Protein AF-A0A017TFI5-F1 (afdb_monomer)

Foldseek 3Di:
DDDPPPPPPPPLPDFQKWKQWDVRDIWGANDKPCVVVLLVCQVDVVRDHDQKIWTHSTDPVRLVVVVVQVPPPPPQWIWMWMAGNVPRWIKIFTWGFDDDDPPDTGMIGTDAIHTDDPPVQDRPPPPPDHDVVVVVVVVVVVVVPDPPDPDPPPDDD

Structure (mmCIF, N/CA/C/O backbone):
data_AF-A0A017TFI5-F1
#
_entry.id   AF-A0A017TFI5-F1
#
loop_
_atom_site.group_PDB
_atom_site.id
_atom_site.type_symbol
_atom_site.label_atom_id
_atom_site.label_alt_id
_atom_site.label_comp_id
_atom_site.label_asym_id
_atom_site.label_entity_id
_atom_site.label_seq_id
_atom_site.pdbx_PDB_ins_code
_atom_site.Cartn_x
_atom_site.Cartn_y
_atom_site.Cartn_z
_atom_site.occupancy
_atom_site.B_iso_or_equiv
_atom_site.auth_seq_id
_atom_site.auth_comp_id
_atom_site.auth_asym_id
_atom_site.auth_atom_id
_atom_site.pdbx_PDB_model_num
ATOM 1 N N . MET A 1 1 ? -10.741 16.839 -46.505 1.00 48.44 1 MET A N 1
ATOM 2 C CA . MET A 1 1 ? -9.883 16.992 -45.315 1.00 48.44 1 MET A CA 1
ATOM 3 C C . MET A 1 1 ? -10.804 17.384 -44.190 1.00 48.44 1 MET A C 1
ATOM 5 O O . MET A 1 1 ? -11.291 18.494 -44.247 1.00 48.44 1 MET A O 1
ATOM 9 N N . GLU A 1 2 ? -11.098 16.458 -43.283 1.00 45.41 2 GLU A N 1
ATOM 10 C CA . GLU A 1 2 ? -11.656 16.692 -41.943 1.00 45.41 2 GLU A CA 1
ATOM 11 C C . GLU A 1 2 ? -11.769 15.303 -41.306 1.00 45.41 2 GLU A C 1
ATOM 13 O O . GLU A 1 2 ? -12.734 14.579 -41.533 1.00 45.41 2 GLU A O 1
ATOM 18 N N . ASP A 1 3 ? -10.711 14.882 -40.611 1.00 48.88 3 ASP A N 1
ATOM 19 C CA . ASP A 1 3 ? -10.762 13.707 -39.744 1.00 48.88 3 ASP A CA 1
ATOM 20 C C . ASP A 1 3 ? -10.990 14.203 -38.317 1.00 48.88 3 ASP A C 1
ATOM 22 O O . ASP A 1 3 ? -10.101 14.756 -37.662 1.00 48.88 3 ASP A O 1
ATOM 26 N N . GLY A 1 4 ? -12.244 14.095 -37.885 1.00 50.19 4 GLY A N 1
ATOM 27 C CA . GLY A 1 4 ? -12.683 14.408 -36.539 1.00 50.19 4 GLY A CA 1
ATOM 28 C C . GLY A 1 4 ? -12.155 13.365 -35.566 1.00 50.19 4 GLY A C 1
ATOM 29 O O . GLY A 1 4 ? -12.861 12.420 -35.218 1.00 50.19 4 GLY A O 1
ATOM 30 N N . SER A 1 5 ? -10.934 13.580 -35.077 1.00 51.25 5 SER A N 1
ATOM 31 C CA . SER A 1 5 ? -10.405 12.911 -33.888 1.00 51.25 5 SER A CA 1
ATOM 32 C C . SER A 1 5 ? -11.237 13.318 -32.674 1.00 51.25 5 SER A C 1
ATOM 34 O O . SER A 1 5 ? -10.939 14.269 -31.953 1.00 51.25 5 SER A O 1
ATOM 36 N N . ARG A 1 6 ? -12.340 12.599 -32.462 1.00 46.59 6 ARG A N 1
ATOM 37 C CA . ARG A 1 6 ? -13.123 12.648 -31.234 1.00 46.59 6 ARG A CA 1
ATOM 38 C C . ARG A 1 6 ? -12.303 11.930 -30.164 1.00 46.59 6 ARG A C 1
ATOM 40 O O . ARG A 1 6 ? -12.485 10.739 -29.935 1.00 46.59 6 ARG A O 1
ATOM 47 N N . SER A 1 7 ? -11.388 12.663 -29.531 1.00 48.12 7 SER A N 1
ATOM 48 C CA . SER A 1 7 ? -10.748 12.251 -28.284 1.00 48.12 7 SER A CA 1
ATOM 49 C C . SER A 1 7 ? -11.847 12.036 -27.253 1.00 48.12 7 SER A C 1
ATOM 51 O O . SER A 1 7 ? -12.340 12.976 -26.630 1.00 48.12 7 SER A O 1
ATOM 53 N N . THR A 1 8 ? -12.298 10.794 -27.111 1.00 46.84 8 THR A N 1
ATOM 54 C CA . THR A 1 8 ? -13.100 10.386 -25.969 1.00 46.84 8 THR A CA 1
ATOM 55 C C . THR A 1 8 ? -12.191 10.522 -24.763 1.00 46.84 8 THR A C 1
ATOM 57 O O . THR A 1 8 ? -11.347 9.661 -24.525 1.00 46.84 8 THR A O 1
ATOM 60 N N . SER A 1 9 ? -12.324 11.642 -24.051 1.00 48.56 9 SER A N 1
ATOM 61 C CA . SER A 1 9 ? -11.883 11.769 -22.668 1.00 48.56 9 SER A CA 1
ATOM 62 C C . SER A 1 9 ? -12.450 10.558 -21.937 1.00 48.56 9 SER A C 1
ATOM 64 O O . SER A 1 9 ? -13.658 10.477 -21.702 1.00 48.56 9 SER A O 1
ATOM 66 N N . ALA A 1 10 ? -11.613 9.539 -21.737 1.00 55.09 10 ALA A N 1
ATOM 67 C CA . ALA A 1 10 ? -11.988 8.370 -20.973 1.00 55.09 10 ALA A CA 1
ATOM 68 C C . ALA A 1 10 ? -12.347 8.905 -19.592 1.00 55.09 10 ALA A C 1
ATOM 70 O O . ALA A 1 10 ? -11.487 9.465 -18.913 1.00 55.09 10 ALA A O 1
ATOM 71 N N . ALA A 1 11 ? -13.628 8.830 -19.230 1.00 58.00 11 ALA A N 1
ATOM 72 C CA . ALA A 1 11 ? -14.079 9.267 -17.922 1.00 58.00 11 ALA A CA 1
ATOM 73 C C . ALA A 1 11 ? -13.198 8.569 -16.883 1.00 58.00 11 ALA A C 1
ATOM 75 O O . ALA A 1 11 ? -13.155 7.337 -16.834 1.00 58.00 11 ALA A O 1
ATOM 76 N N . VAL A 1 12 ? -12.436 9.357 -16.123 1.00 67.19 12 VAL A N 1
ATOM 77 C CA . VAL A 1 12 ? -11.579 8.836 -15.062 1.00 67.19 12 VAL A CA 1
ATOM 78 C C . VAL A 1 12 ? -12.516 8.205 -14.043 1.00 67.19 12 VAL A C 1
ATOM 80 O O . VAL A 1 12 ? -13.254 8.899 -13.346 1.00 67.19 12 VAL A O 1
ATOM 83 N N . GLU A 1 13 ? -12.565 6.875 -14.025 1.00 75.75 13 GLU A N 1
ATOM 84 C CA . GLU A 1 13 ? -13.356 6.159 -13.035 1.00 75.75 13 GLU A CA 1
ATOM 85 C C . GLU A 1 13 ? -12.836 6.496 -11.632 1.00 75.75 13 GLU A C 1
ATOM 87 O O . GLU A 1 13 ? -11.618 6.526 -11.426 1.00 75.75 13 GLU A O 1
ATOM 92 N N . PRO A 1 14 ? -13.728 6.723 -10.654 1.00 86.88 14 PRO A N 1
ATOM 93 C CA . PRO A 1 14 ? -13.317 7.142 -9.324 1.00 86.88 14 PRO A CA 1
ATOM 94 C C . PRO A 1 14 ? -12.504 6.053 -8.616 1.00 86.88 14 PRO A C 1
ATOM 96 O O . PRO A 1 14 ? -12.791 4.855 -8.732 1.00 86.88 14 PRO A O 1
ATOM 99 N N . SER A 1 15 ? -11.519 6.484 -7.826 1.00 92.44 15 SER A N 1
ATOM 100 C CA . SER A 1 15 ? -10.781 5.620 -6.904 1.00 92.44 15 SER A CA 1
ATOM 101 C C . SER A 1 15 ? -11.741 4.932 -5.932 1.00 92.44 15 SER A C 1
ATOM 103 O O . SER A 1 15 ? -12.694 5.538 -5.442 1.00 92.44 15 SER A O 1
ATOM 105 N N . ARG A 1 16 ? -11.490 3.653 -5.640 1.00 96.31 16 ARG A N 1
ATOM 106 C CA . ARG A 1 16 ? -12.272 2.858 -4.668 1.00 96.31 16 ARG A CA 1
ATOM 107 C C . ARG A 1 16 ? -11.465 2.510 -3.424 1.00 96.31 16 ARG A C 1
ATOM 109 O O . ARG A 1 16 ? -12.020 2.001 -2.452 1.00 96.31 16 ARG A O 1
ATOM 116 N N . PHE A 1 17 ? -10.168 2.780 -3.465 1.00 96.69 17 PHE A N 1
ATOM 117 C CA . PHE A 1 17 ? -9.231 2.604 -2.375 1.00 96.69 17 PHE A CA 1
ATOM 118 C C . PHE A 1 17 ? -8.404 3.876 -2.211 1.00 96.69 17 PHE A C 1
ATOM 120 O O . PHE A 1 17 ? -8.058 4.532 -3.195 1.00 96.69 17 PHE A O 1
ATOM 127 N N . SER A 1 18 ? -8.076 4.190 -0.963 1.00 95.31 18 SER A N 1
ATOM 128 C CA . SER A 1 18 ? -7.090 5.204 -0.599 1.00 95.31 18 SER A CA 1
ATOM 129 C C . SER A 1 18 ? -5.938 4.531 0.128 1.00 95.31 18 SER A C 1
ATOM 131 O O . SER A 1 18 ? -6.180 3.746 1.049 1.00 95.31 18 SER A O 1
ATOM 133 N N . LEU A 1 19 ? -4.710 4.848 -0.262 1.00 93.69 19 LEU A N 1
ATOM 134 C CA . LEU A 1 19 ? -3.506 4.390 0.408 1.00 93.69 19 LEU A CA 1
ATOM 135 C C . LEU A 1 19 ? -2.862 5.579 1.116 1.00 93.69 19 LEU A C 1
ATOM 137 O O . LEU A 1 19 ? -2.642 6.605 0.479 1.00 93.69 19 LEU A O 1
ATOM 141 N N . SER A 1 20 ? -2.561 5.446 2.406 1.00 91.62 20 SER A N 1
ATOM 142 C CA . SER A 1 20 ? -1.722 6.399 3.134 1.00 91.62 20 SER A CA 1
ATOM 143 C C . SER A 1 20 ? -0.334 5.807 3.319 1.00 91.62 20 SER A C 1
ATOM 145 O O . SER A 1 20 ? -0.195 4.646 3.707 1.00 91.62 20 SER A O 1
ATOM 147 N N . VAL A 1 21 ? 0.689 6.590 2.996 1.00 84.44 21 VAL A N 1
ATOM 148 C CA . VAL A 1 21 ? 2.085 6.143 2.959 1.00 84.44 21 VAL A CA 1
ATOM 149 C C . VAL A 1 21 ? 2.916 7.036 3.864 1.00 84.44 21 VAL A C 1
ATOM 151 O O . VAL A 1 21 ? 2.756 8.250 3.801 1.00 84.44 21 VAL A O 1
ATOM 154 N N . ASP A 1 22 ? 3.779 6.435 4.690 1.00 70.50 22 ASP A N 1
ATOM 155 C CA . ASP A 1 22 ? 4.802 7.044 5.563 1.00 70.50 22 ASP A CA 1
ATOM 156 C C . ASP A 1 22 ? 4.548 8.482 6.081 1.00 70.50 22 ASP A C 1
ATOM 158 O O . ASP A 1 22 ? 4.327 8.690 7.270 1.00 70.50 22 ASP A O 1
ATOM 162 N N . THR A 1 23 ? 4.663 9.475 5.192 1.00 63.94 23 THR A N 1
ATOM 163 C CA . THR A 1 23 ? 4.565 10.929 5.400 1.00 63.94 23 THR A CA 1
ATOM 164 C C . THR A 1 23 ? 3.130 11.468 5.425 1.00 63.94 23 THR A C 1
ATOM 166 O O . THR A 1 23 ? 2.932 12.681 5.467 1.00 63.94 23 THR A O 1
ATOM 169 N N . GLY A 1 24 ? 2.124 10.593 5.375 1.00 71.31 24 GLY A N 1
ATOM 170 C CA . GLY A 1 24 ? 0.711 10.971 5.338 1.00 71.31 24 GLY A CA 1
ATOM 171 C C . GLY A 1 24 ? 0.209 11.367 3.948 1.00 71.31 24 GLY A C 1
ATOM 172 O O . GLY A 1 24 ? -0.943 11.779 3.819 1.00 71.31 24 GLY A O 1
ATOM 173 N N . GLN A 1 25 ? 1.028 11.215 2.899 1.00 82.75 25 GLN A N 1
ATOM 174 C CA . GLN A 1 25 ? 0.547 11.350 1.526 1.00 82.75 25 GLN A CA 1
ATOM 175 C C . GLN A 1 25 ? -0.555 10.313 1.279 1.00 82.75 25 GLN A C 1
ATOM 177 O O . GLN A 1 25 ? -0.412 9.144 1.639 1.00 82.75 25 GLN A O 1
ATOM 182 N N . VAL A 1 26 ? -1.660 10.753 0.676 1.00 88.88 26 VAL A N 1
ATOM 183 C CA . VAL A 1 26 ? -2.785 9.888 0.317 1.00 88.88 26 VAL A CA 1
ATOM 184 C C . VAL A 1 26 ? -2.830 9.755 -1.196 1.00 88.88 26 VAL A C 1
ATOM 186 O O . VAL A 1 26 ? -2.869 10.757 -1.904 1.00 88.88 26 VAL A O 1
ATOM 189 N N . ILE A 1 27 ? -2.829 8.518 -1.679 1.00 91.56 27 ILE A N 1
ATOM 190 C CA . ILE A 1 27 ? -2.902 8.190 -3.104 1.00 91.56 27 ILE A CA 1
ATOM 191 C C . ILE A 1 27 ? -4.094 7.272 -3.379 1.00 91.56 27 ILE A C 1
ATOM 193 O O . ILE A 1 27 ? -4.501 6.495 -2.511 1.00 91.56 27 ILE A O 1
ATOM 197 N N . GLY A 1 28 ? -4.684 7.365 -4.568 1.00 93.44 28 GLY A N 1
ATOM 198 C CA . GLY A 1 28 ? -5.861 6.592 -4.942 1.00 93.44 28 GLY A CA 1
ATOM 199 C C . GLY A 1 28 ? -5.550 5.419 -5.866 1.00 93.44 28 GLY A C 1
ATOM 200 O O . GLY A 1 28 ? -4.683 5.482 -6.739 1.00 93.44 28 GLY A O 1
ATOM 201 N N . CYS A 1 29 ? -6.315 4.339 -5.711 1.00 95.06 29 CYS A N 1
ATOM 202 C CA . CYS A 1 29 ? -6.403 3.308 -6.738 1.00 95.06 29 CYS A CA 1
ATOM 203 C C . CYS A 1 29 ? -7.830 2.765 -6.878 1.00 95.06 29 CYS A C 1
ATOM 205 O O . CYS A 1 29 ? -8.674 2.862 -5.978 1.00 95.06 29 CYS A O 1
ATOM 207 N N . ARG A 1 30 ? -8.136 2.206 -8.050 1.00 95.75 30 ARG A N 1
ATOM 208 C CA . ARG A 1 30 ? -9.468 1.663 -8.356 1.00 95.75 30 ARG A CA 1
ATOM 209 C C . ARG A 1 30 ? -9.691 0.282 -7.758 1.00 95.75 30 ARG A C 1
ATOM 211 O O . ARG A 1 30 ? -10.819 -0.059 -7.414 1.00 95.75 30 ARG A O 1
ATOM 218 N N . GLU A 1 31 ? -8.641 -0.517 -7.634 1.00 96.50 31 GLU A N 1
ATOM 219 C CA . GLU A 1 31 ? -8.740 -1.887 -7.144 1.00 96.50 31 GLU A CA 1
ATOM 220 C C . GLU A 1 31 ? -7.444 -2.316 -6.450 1.00 96.50 31 GLU A C 1
ATOM 222 O O . GLU A 1 31 ? -6.345 -2.045 -6.936 1.00 96.50 31 GLU A O 1
ATOM 227 N N . VAL A 1 32 ? -7.596 -3.043 -5.340 1.00 97.56 32 VAL A N 1
ATOM 228 C CA . VAL A 1 32 ? -6.517 -3.783 -4.677 1.00 97.56 32 VAL A CA 1
ATOM 229 C C . VAL A 1 32 ? -6.863 -5.270 -4.701 1.00 97.56 32 VAL A C 1
ATOM 231 O O . VAL A 1 32 ? -7.718 -5.740 -3.941 1.00 97.56 32 VAL A O 1
ATOM 234 N N . ARG A 1 33 ? -6.217 -6.039 -5.581 1.00 97.94 33 ARG A N 1
ATOM 235 C CA . ARG A 1 33 ? -6.420 -7.496 -5.633 1.00 97.94 33 ARG A CA 1
ATOM 236 C C . ARG A 1 33 ? -5.747 -8.156 -4.441 1.00 97.94 33 ARG A C 1
ATOM 238 O O . ARG A 1 33 ? -4.638 -7.789 -4.071 1.00 97.94 33 ARG A O 1
ATOM 245 N N . GLY A 1 34 ? -6.433 -9.132 -3.848 1.00 96.50 34 GLY A N 1
ATOM 246 C CA . GLY A 1 34 ? -6.001 -9.795 -2.613 1.00 96.50 34 GLY A CA 1
ATOM 247 C C . GLY A 1 34 ? -6.420 -9.070 -1.328 1.00 96.50 34 GLY A C 1
ATOM 248 O O . GLY A 1 34 ? -6.207 -9.604 -0.243 1.00 96.50 34 GLY A O 1
ATOM 249 N N . PHE A 1 35 ? -7.081 -7.906 -1.422 1.00 96.75 35 PHE A N 1
ATOM 250 C CA . PHE A 1 35 ? -7.486 -7.122 -0.250 1.00 96.75 35 PHE A CA 1
ATOM 251 C C . PHE A 1 35 ? -8.375 -7.900 0.728 1.00 96.75 35 PHE A C 1
ATOM 253 O O . PHE A 1 35 ? -8.179 -7.822 1.934 1.00 96.75 35 PHE A O 1
ATOM 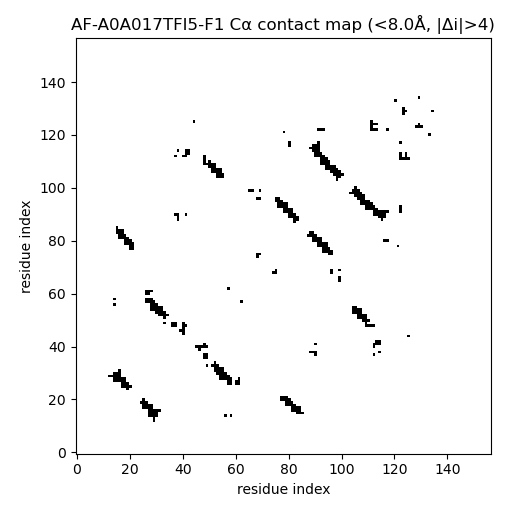260 N N . HIS A 1 36 ? -9.330 -8.694 0.232 1.00 95.06 36 HIS A N 1
ATOM 261 C CA . HIS A 1 36 ? -10.187 -9.504 1.103 1.00 95.06 36 HIS A CA 1
ATOM 262 C C . HIS A 1 36 ? -9.375 -10.513 1.928 1.00 95.06 36 HIS A C 1
ATOM 264 O O . HIS A 1 36 ? -9.528 -10.580 3.145 1.00 95.06 36 HIS A O 1
ATOM 270 N N . SER A 1 37 ? -8.468 -11.248 1.280 1.00 94.75 37 SER A N 1
ATOM 271 C CA . SER A 1 37 ? -7.566 -12.184 1.955 1.00 94.75 37 SER A CA 1
ATOM 272 C C . SER A 1 37 ? -6.652 -11.472 2.950 1.00 94.75 37 SER A C 1
ATOM 274 O O . SER A 1 37 ? -6.418 -11.994 4.035 1.00 94.75 37 SER A O 1
ATOM 276 N N . ALA A 1 38 ? -6.185 -10.266 2.617 1.00 94.81 38 ALA A N 1
ATOM 277 C CA . ALA A 1 38 ? -5.383 -9.445 3.515 1.00 94.81 38 ALA A CA 1
ATOM 278 C C . ALA A 1 38 ? -6.167 -9.017 4.761 1.00 94.81 38 ALA A C 1
ATOM 280 O O . ALA A 1 38 ? -5.670 -9.173 5.870 1.00 94.81 38 ALA A O 1
ATOM 281 N N . VAL A 1 39 ? -7.414 -8.562 4.605 1.00 94.38 39 VAL A N 1
ATOM 282 C CA . VAL A 1 39 ? -8.304 -8.253 5.734 1.00 94.38 39 VAL A CA 1
ATOM 283 C C . VAL A 1 39 ? -8.505 -9.486 6.614 1.00 94.38 39 VAL A C 1
ATOM 285 O O . VAL A 1 39 ? -8.378 -9.385 7.832 1.00 94.38 39 VAL A O 1
ATOM 288 N N . SER A 1 40 ? -8.781 -10.657 6.035 1.00 92.06 40 SER A N 1
ATOM 289 C CA . SER A 1 40 ? -8.938 -11.888 6.820 1.00 92.06 40 SER A CA 1
ATOM 290 C C . SER A 1 40 ? -7.657 -12.255 7.574 1.00 92.06 40 SER A C 1
ATOM 292 O O . SER A 1 40 ? -7.714 -12.524 8.770 1.00 92.06 40 SER A O 1
ATOM 294 N N . ALA A 1 41 ? -6.495 -12.203 6.917 1.00 90.94 41 ALA A N 1
ATOM 295 C CA . ALA A 1 41 ? -5.205 -12.517 7.536 1.00 90.94 41 ALA A CA 1
ATOM 296 C C . ALA A 1 41 ? -4.747 -11.480 8.575 1.00 90.94 41 ALA A C 1
ATOM 298 O O . ALA A 1 41 ? -3.987 -11.812 9.487 1.00 90.94 41 ALA A O 1
ATOM 299 N N . ALA A 1 42 ? -5.201 -10.233 8.450 1.00 89.06 42 ALA A N 1
ATOM 300 C CA . ALA A 1 42 ? -4.986 -9.191 9.444 1.00 89.06 42 ALA A CA 1
ATOM 301 C C . ALA A 1 42 ? -5.833 -9.427 10.707 1.00 89.06 42 ALA A C 1
ATOM 303 O O . ALA A 1 42 ? -5.360 -9.167 11.808 1.00 89.06 42 ALA A O 1
ATOM 304 N N . ASN A 1 43 ? -7.061 -9.939 10.552 1.00 86.75 43 ASN A N 1
ATOM 305 C CA . ASN A 1 43 ? -7.970 -10.240 11.665 1.00 86.75 43 ASN A CA 1
ATOM 306 C C . ASN A 1 43 ? -7.666 -11.576 12.359 1.00 86.75 43 ASN A C 1
ATOM 308 O O . ASN A 1 43 ? -7.952 -11.727 13.543 1.00 86.75 43 ASN A O 1
ATOM 312 N N . ASP A 1 44 ? -7.118 -12.556 11.636 1.00 82.94 44 ASP A N 1
ATOM 313 C CA . ASP A 1 44 ? -6.788 -13.870 12.185 1.00 82.94 44 ASP A CA 1
ATOM 314 C C . ASP A 1 44 ? -5.304 -14.214 11.948 1.00 82.94 44 ASP A C 1
ATOM 316 O O . ASP A 1 44 ? -4.914 -14.556 10.822 1.00 82.94 44 ASP A O 1
ATOM 320 N N . PRO A 1 45 ? -4.458 -14.184 13.000 1.00 78.81 45 PRO A N 1
ATOM 321 C CA . PRO A 1 45 ? -3.035 -14.485 12.885 1.00 78.81 45 PRO A CA 1
ATOM 322 C C . PRO A 1 45 ? -2.746 -15.931 12.447 1.00 78.81 45 PRO A C 1
ATOM 324 O O . PRO A 1 45 ? -1.640 -16.220 11.990 1.00 78.81 45 PRO A O 1
ATOM 327 N N . ARG A 1 46 ? -3.719 -16.846 12.550 1.00 82.69 46 ARG A N 1
ATOM 328 C CA . ARG A 1 46 ? -3.569 -18.249 12.132 1.00 82.69 46 ARG A CA 1
ATOM 329 C C . ARG A 1 46 ? -3.666 -18.419 10.617 1.00 82.69 46 ARG A C 1
ATOM 331 O O . ARG A 1 46 ? -3.210 -19.431 10.092 1.00 82.69 46 ARG A O 1
ATOM 338 N N . LEU A 1 47 ? -4.238 -17.444 9.910 1.00 85.44 47 LEU A N 1
ATOM 339 C CA . LEU A 1 47 ? -4.294 -17.451 8.453 1.00 85.44 47 LEU A CA 1
ATOM 340 C C . LEU A 1 47 ? -2.957 -17.003 7.858 1.00 85.44 47 LEU A C 1
ATOM 342 O O . LEU A 1 47 ? -2.281 -16.112 8.389 1.00 85.44 47 LEU A O 1
ATOM 346 N N . SER A 1 48 ? -2.588 -17.615 6.733 1.00 88.88 48 SER A N 1
ATOM 347 C CA . SER A 1 48 ? -1.423 -17.215 5.947 1.00 88.88 48 SER A CA 1
ATOM 348 C C . SER A 1 48 ? -1.611 -15.811 5.376 1.00 88.88 48 SER A C 1
ATOM 350 O O . SER A 1 48 ? -2.692 -15.461 4.898 1.00 88.88 48 SER A O 1
ATOM 352 N N . LEU A 1 49 ? -0.540 -15.017 5.394 1.00 89.38 49 LEU A N 1
ATOM 353 C CA . LEU A 1 49 ? -0.523 -13.725 4.717 1.00 89.38 49 LEU A CA 1
ATOM 354 C C . LEU A 1 49 ? -0.620 -13.936 3.197 1.00 89.38 49 LEU A C 1
ATOM 356 O O . LEU A 1 49 ? 0.040 -14.840 2.673 1.00 89.38 49 LEU A O 1
ATOM 360 N N . PRO A 1 50 ? -1.395 -13.112 2.467 1.00 92.38 50 PRO A N 1
ATOM 361 C CA . PRO A 1 50 ? -1.284 -13.084 1.017 1.00 92.38 50 PRO A CA 1
ATOM 362 C C . PRO A 1 50 ? 0.135 -12.625 0.654 1.00 92.38 50 PRO A C 1
ATOM 364 O O . PRO A 1 50 ? 0.579 -11.608 1.181 1.00 92.38 50 PRO A O 1
ATOM 367 N N . PRO A 1 51 ? 0.858 -13.328 -0.233 1.00 92.44 51 PRO A N 1
ATOM 368 C CA . PRO A 1 51 ? 2.249 -12.985 -0.523 1.00 92.44 51 PRO A CA 1
ATOM 369 C C . PRO A 1 51 ? 2.370 -11.625 -1.216 1.00 92.44 51 PRO A C 1
ATOM 371 O O . PRO A 1 51 ? 3.391 -10.953 -1.083 1.00 92.44 51 PRO A O 1
ATOM 374 N N . ARG A 1 52 ? 1.336 -11.229 -1.973 1.00 96.50 52 ARG A N 1
ATOM 375 C CA . ARG A 1 52 ? 1.312 -10.009 -2.778 1.00 96.50 52 ARG A CA 1
ATOM 376 C C . ARG A 1 52 ? -0.077 -9.398 -2.842 1.00 96.50 52 ARG A C 1
ATOM 378 O O . ARG A 1 52 ? -1.076 -10.119 -2.783 1.00 96.50 52 ARG A O 1
ATOM 385 N N . LEU A 1 53 ? -0.117 -8.084 -3.032 1.00 97.88 53 LEU A N 1
ATOM 386 C CA . LEU A 1 53 ? -1.302 -7.343 -3.456 1.00 97.88 53 LEU A CA 1
ATOM 387 C C . LEU A 1 53 ? -1.016 -6.650 -4.786 1.00 97.88 53 LEU A C 1
ATOM 389 O O . LEU A 1 53 ? 0.091 -6.159 -5.002 1.00 97.88 53 LEU A O 1
ATOM 393 N N . VAL A 1 54 ? -2.026 -6.585 -5.653 1.00 98.00 54 VAL A N 1
ATOM 394 C CA . VAL A 1 54 ? -1.928 -5.890 -6.945 1.00 98.00 54 VAL A CA 1
ATOM 395 C C . VAL A 1 54 ? -2.701 -4.586 -6.873 1.00 98.00 54 VAL A C 1
ATOM 397 O O . VAL A 1 54 ? -3.888 -4.600 -6.540 1.00 98.00 54 VAL A O 1
ATOM 400 N N . LEU A 1 55 ? -2.050 -3.479 -7.217 1.00 97.06 55 LEU A N 1
ATOM 401 C CA . LEU A 1 55 ? -2.651 -2.152 -7.272 1.00 97.06 55 LEU A CA 1
ATOM 402 C C . LEU A 1 55 ? -3.041 -1.839 -8.719 1.00 97.06 55 LEU A C 1
ATOM 404 O O . LEU A 1 55 ? -2.192 -1.796 -9.608 1.00 97.06 55 LEU A O 1
ATOM 408 N N . ARG A 1 56 ? -4.333 -1.620 -8.974 1.00 95.88 56 ARG A N 1
ATOM 409 C CA . ARG A 1 56 ? -4.853 -1.341 -10.319 1.00 95.88 56 ARG A CA 1
ATOM 410 C C . ARG A 1 56 ? -5.544 0.007 -10.391 1.00 95.88 56 ARG A C 1
ATOM 412 O O . ARG A 1 56 ? -6.263 0.413 -9.478 1.00 95.88 56 ARG A O 1
ATOM 419 N N . GLY A 1 57 ? -5.364 0.667 -11.535 1.00 94.06 57 GLY A N 1
ATOM 420 C CA . GLY A 1 57 ? -5.949 1.977 -11.783 1.00 94.06 57 GLY A CA 1
ATOM 421 C C . GLY A 1 57 ? -5.451 3.012 -10.784 1.00 94.06 57 GLY A C 1
ATOM 422 O O . GLY A 1 57 ? -6.278 3.658 -10.149 1.00 94.06 57 GLY A O 1
ATOM 423 N N . LEU A 1 58 ? -4.130 3.075 -10.612 1.00 92.50 58 LEU A N 1
ATOM 424 C CA . LEU A 1 58 ? -3.445 4.140 -9.889 1.00 92.50 58 LEU A CA 1
ATOM 425 C C . LEU A 1 58 ? -3.828 5.485 -10.519 1.00 92.50 58 LEU A C 1
ATOM 427 O O . LEU A 1 58 ? -3.874 5.597 -11.747 1.00 92.50 58 LEU A O 1
ATOM 431 N N . ASP A 1 59 ? -4.135 6.479 -9.693 1.00 88.88 59 ASP A N 1
ATOM 432 C CA . ASP A 1 59 ? -4.235 7.855 -10.177 1.00 88.88 59 ASP A CA 1
ATOM 433 C C . ASP A 1 59 ? -2.839 8.439 -10.474 1.00 88.88 59 ASP A C 1
ATOM 435 O O . ASP A 1 59 ? -1.810 7.790 -10.269 1.00 88.88 59 ASP A O 1
ATOM 439 N N . GLU A 1 60 ? -2.791 9.657 -11.011 1.00 87.62 60 GLU A N 1
ATOM 440 C CA . GLU A 1 60 ? -1.534 10.317 -11.386 1.00 87.62 60 GLU A CA 1
ATOM 441 C C . GLU A 1 60 ? -0.590 10.494 -10.185 1.00 87.62 60 GLU A C 1
ATOM 443 O O . GLU A 1 60 ? 0.609 10.223 -10.283 1.00 87.62 60 GLU A O 1
ATOM 448 N N . HIS A 1 61 ? -1.135 10.863 -9.022 1.00 88.44 61 HIS A N 1
ATOM 449 C CA . HIS A 1 61 ? -0.360 11.013 -7.791 1.00 88.44 61 HIS A CA 1
ATOM 450 C C . HIS A 1 61 ? 0.182 9.673 -7.285 1.00 88.44 61 HIS A C 1
ATOM 452 O O . HIS A 1 61 ? 1.313 9.600 -6.802 1.00 88.44 61 HIS A O 1
ATOM 458 N N . ALA A 1 62 ? -0.604 8.607 -7.412 1.00 90.62 62 ALA A N 1
ATOM 459 C CA . ALA A 1 62 ? -0.211 7.254 -7.068 1.00 90.62 62 ALA A CA 1
ATOM 460 C C . ALA A 1 62 ? 0.893 6.743 -7.998 1.00 90.62 62 ALA A C 1
ATOM 462 O O . ALA A 1 62 ? 1.852 6.143 -7.522 1.00 90.62 62 ALA A O 1
ATOM 463 N N . HIS A 1 63 ? 0.799 7.019 -9.301 1.00 92.56 63 HIS A N 1
ATOM 464 C CA . HIS A 1 63 ? 1.840 6.670 -10.267 1.00 92.56 63 HIS A CA 1
ATOM 465 C C . HIS A 1 63 ? 3.174 7.344 -9.942 1.00 92.56 63 HIS A C 1
ATOM 467 O O . HIS A 1 63 ? 4.174 6.642 -9.802 1.00 92.56 63 HIS A O 1
ATOM 473 N N . ALA A 1 64 ? 3.176 8.666 -9.747 1.00 91.81 64 ALA A N 1
ATOM 474 C CA . ALA A 1 64 ? 4.386 9.412 -9.400 1.00 91.81 64 ALA A CA 1
ATOM 475 C C . ALA A 1 64 ? 5.008 8.926 -8.080 1.00 91.81 64 ALA A C 1
ATOM 477 O O . ALA A 1 64 ? 6.228 8.849 -7.942 1.00 91.81 64 ALA A O 1
ATOM 478 N N . TRP A 1 65 ? 4.172 8.557 -7.104 1.00 92.12 65 TRP A N 1
ATOM 479 C CA . TRP A 1 65 ? 4.654 8.010 -5.840 1.00 92.12 65 TRP A CA 1
ATOM 480 C C . TRP A 1 65 ? 5.294 6.624 -5.994 1.00 92.12 65 TRP A C 1
ATOM 482 O O . TRP A 1 65 ? 6.367 6.390 -5.439 1.00 92.12 65 TRP A O 1
ATOM 492 N N . VAL A 1 66 ? 4.666 5.706 -6.739 1.00 93.81 66 VAL A N 1
ATOM 493 C CA . VAL A 1 66 ? 5.239 4.367 -6.968 1.00 93.81 66 VAL A CA 1
ATOM 494 C C . VAL A 1 66 ? 6.544 4.465 -7.760 1.00 93.81 66 VAL A C 1
ATOM 496 O O . VAL A 1 66 ? 7.485 3.739 -7.453 1.00 93.81 66 VAL A O 1
ATOM 499 N N . GLU A 1 67 ? 6.626 5.376 -8.730 1.00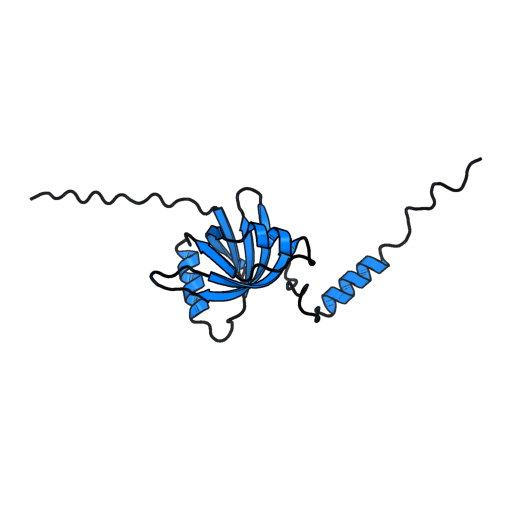 94.56 67 GLU A N 1
ATOM 500 C CA . GLU A 1 67 ? 7.856 5.651 -9.477 1.00 94.56 67 GLU A CA 1
ATOM 501 C C . GLU A 1 67 ? 8.976 6.140 -8.552 1.00 94.56 67 GLU A C 1
ATOM 503 O O . GLU A 1 67 ? 10.067 5.577 -8.560 1.00 94.56 67 GLU A O 1
ATOM 508 N N . ALA A 1 68 ? 8.688 7.099 -7.666 1.00 92.94 68 ALA A N 1
ATOM 509 C CA . ALA A 1 68 ? 9.655 7.549 -6.668 1.00 92.94 68 ALA A CA 1
ATOM 510 C C . ALA A 1 68 ? 10.086 6.422 -5.713 1.00 92.94 68 ALA A C 1
ATOM 512 O O . ALA A 1 68 ? 11.253 6.341 -5.342 1.00 92.94 68 ALA A O 1
ATOM 513 N N . TRP A 1 69 ? 9.167 5.532 -5.324 1.00 93.25 69 TRP A N 1
ATOM 514 C CA . TRP A 1 69 ? 9.506 4.373 -4.498 1.00 93.25 69 TRP A CA 1
ATOM 515 C C . TRP A 1 69 ? 10.398 3.373 -5.243 1.00 93.25 69 TRP A C 1
ATOM 517 O O . TRP A 1 69 ? 11.329 2.839 -4.646 1.00 93.25 69 TRP A O 1
ATOM 527 N N . ALA A 1 70 ? 10.156 3.135 -6.533 1.00 93.62 70 ALA A N 1
ATOM 528 C CA . ALA A 1 70 ? 10.962 2.217 -7.336 1.00 93.62 70 ALA A CA 1
ATOM 529 C C . ALA A 1 70 ? 12.445 2.626 -7.402 1.00 93.62 70 ALA A C 1
ATOM 531 O O . ALA A 1 70 ? 13.312 1.754 -7.443 1.00 93.62 70 ALA A O 1
ATOM 532 N N . GLU A 1 71 ? 12.724 3.930 -7.361 1.00 93.69 71 GLU A N 1
ATOM 533 C CA . GLU A 1 71 ? 14.079 4.494 -7.400 1.00 93.69 71 GLU A CA 1
ATOM 534 C C . GLU A 1 71 ? 14.704 4.697 -6.002 1.00 93.69 71 GLU A C 1
ATOM 536 O O . GLU A 1 71 ? 15.897 4.984 -5.883 1.00 93.69 71 GLU A O 1
ATOM 541 N N . ASP A 1 72 ? 13.932 4.538 -4.919 1.00 89.88 72 ASP A N 1
ATOM 542 C CA . ASP A 1 72 ? 14.410 4.751 -3.548 1.00 89.88 72 ASP A CA 1
ATOM 543 C C . ASP A 1 72 ? 15.112 3.500 -2.990 1.00 89.88 72 ASP A C 1
ATOM 545 O O . ASP A 1 72 ? 14.506 2.614 -2.375 1.00 89.88 72 ASP A O 1
ATOM 549 N N . CYS A 1 73 ? 16.430 3.448 -3.187 1.00 87.12 73 CYS A N 1
ATOM 550 C CA . CYS A 1 73 ? 17.280 2.368 -2.693 1.00 87.12 73 CYS A CA 1
ATOM 551 C C . CYS A 1 73 ? 17.575 2.441 -1.183 1.00 87.12 73 CYS A C 1
ATOM 553 O O . CYS A 1 73 ? 17.993 1.438 -0.600 1.00 87.12 73 CYS A O 1
ATOM 555 N N . GLU A 1 74 ? 17.340 3.584 -0.533 1.00 88.31 74 GLU A N 1
ATOM 556 C CA . 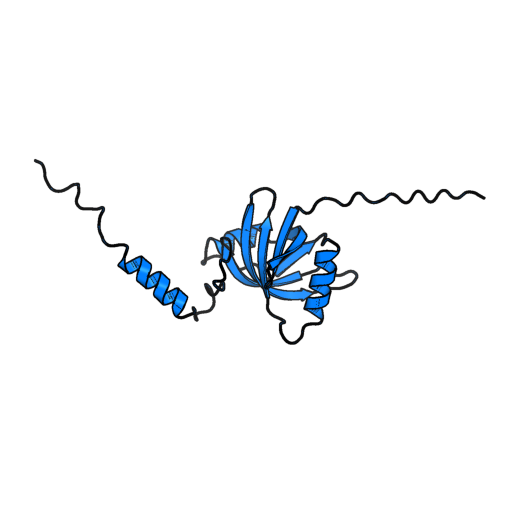GLU A 1 74 ? 17.547 3.754 0.909 1.00 88.31 74 GLU A CA 1
ATOM 557 C C . GLU A 1 74 ? 16.342 3.241 1.704 1.00 88.31 74 GLU A C 1
ATOM 559 O O . GLU A 1 74 ? 16.491 2.676 2.793 1.00 88.31 74 GLU A O 1
ATOM 564 N N . ARG A 1 75 ? 15.135 3.392 1.148 1.00 84.75 75 ARG A N 1
ATOM 565 C CA . ARG A 1 75 ? 13.876 3.003 1.782 1.00 84.75 75 ARG A CA 1
ATOM 566 C C . ARG A 1 75 ? 13.004 2.157 0.857 1.00 84.75 75 ARG A C 1
ATOM 568 O O . ARG A 1 75 ? 11.905 2.532 0.443 1.00 84.75 75 ARG A O 1
ATOM 575 N N . VAL A 1 76 ? 13.474 0.930 0.648 1.00 88.56 76 VAL A N 1
ATOM 576 C CA . VAL A 1 76 ? 12.781 -0.114 -0.128 1.00 88.56 76 VAL A CA 1
ATOM 577 C C . VAL A 1 76 ? 11.517 -0.622 0.582 1.00 88.56 76 VAL A C 1
ATOM 579 O O . VAL A 1 76 ? 10.531 -0.975 -0.063 1.00 88.56 76 VAL A O 1
ATOM 582 N N . ARG A 1 77 ? 11.520 -0.639 1.918 1.00 92.06 77 ARG A N 1
ATOM 583 C CA . ARG A 1 77 ? 10.415 -1.118 2.761 1.00 92.06 77 ARG A CA 1
ATOM 584 C C . ARG A 1 77 ? 9.544 0.048 3.230 1.00 92.06 77 ARG A C 1
ATOM 586 O O . ARG A 1 77 ? 10.062 1.017 3.787 1.00 92.06 77 ARG A O 1
ATOM 593 N N . ARG A 1 78 ? 8.226 -0.064 3.058 1.00 90.25 78 ARG A N 1
ATOM 594 C CA . ARG A 1 78 ? 7.246 0.985 3.391 1.00 90.25 78 ARG A CA 1
ATOM 595 C C . ARG A 1 78 ? 6.143 0.455 4.292 1.00 90.25 78 ARG A C 1
ATOM 597 O O . ARG A 1 78 ? 5.735 -0.699 4.161 1.00 90.25 78 ARG A O 1
ATOM 604 N N . THR A 1 79 ? 5.629 1.327 5.155 1.00 91.44 79 THR A N 1
ATOM 605 C CA . THR A 1 79 ? 4.364 1.091 5.856 1.00 91.44 79 THR A CA 1
ATOM 606 C C . THR A 1 79 ? 3.255 1.787 5.077 1.00 91.44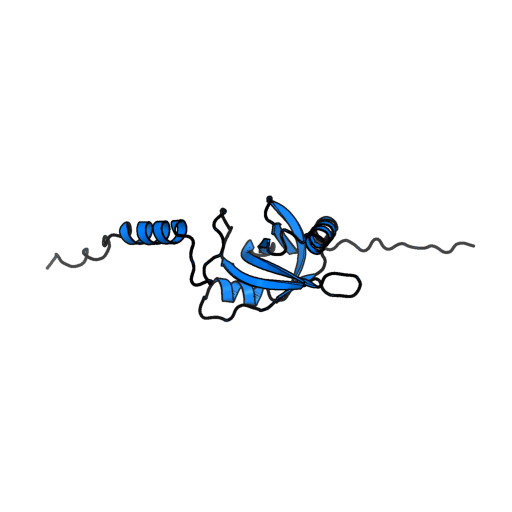 79 THR A C 1
ATOM 608 O O . THR A 1 79 ? 3.337 2.987 4.814 1.00 91.44 79 THR A O 1
ATOM 611 N N . ILE A 1 80 ? 2.238 1.025 4.682 1.00 92.00 80 ILE A N 1
ATOM 612 C CA . ILE A 1 80 ? 1.146 1.482 3.824 1.00 92.00 80 ILE A CA 1
ATOM 613 C C . ILE A 1 80 ? -0.180 1.121 4.485 1.00 92.00 80 ILE A C 1
ATOM 615 O O . ILE A 1 80 ? -0.485 -0.060 4.660 1.00 92.00 80 ILE A O 1
ATOM 619 N N . SER A 1 81 ? -0.993 2.121 4.798 1.00 93.69 81 SER A N 1
ATOM 620 C CA . SER A 1 81 ? -2.395 1.909 5.154 1.00 93.69 81 SER A CA 1
ATOM 621 C C . SER A 1 81 ? -3.225 1.833 3.885 1.00 93.69 81 SER A C 1
ATOM 623 O O . SER A 1 81 ? -3.190 2.755 3.080 1.00 93.69 81 SER A O 1
ATOM 625 N N . ILE A 1 82 ? -3.976 0.755 3.689 1.00 95.06 82 ILE A N 1
ATOM 626 C CA . ILE A 1 82 ? -4.851 0.541 2.536 1.00 95.06 82 ILE A CA 1
ATOM 627 C C . ILE A 1 82 ? -6.289 0.520 3.041 1.00 95.06 82 ILE A C 1
ATOM 629 O O . ILE A 1 82 ? -6.695 -0.416 3.733 1.00 95.06 82 ILE A O 1
ATOM 633 N N . ARG A 1 83 ? -7.072 1.527 2.654 1.00 95.94 83 ARG A N 1
ATOM 634 C CA . ARG A 1 83 ? -8.478 1.667 3.036 1.00 95.94 83 ARG A CA 1
ATOM 635 C C . ARG A 1 83 ? -9.387 1.521 1.826 1.00 95.94 83 ARG A C 1
ATOM 637 O O . ARG A 1 83 ? -9.205 2.209 0.822 1.00 95.94 83 ARG A O 1
ATOM 644 N N . ARG A 1 84 ? -10.394 0.652 1.924 1.00 96.19 84 ARG A N 1
ATOM 645 C CA . ARG A 1 84 ? -11.462 0.520 0.928 1.00 96.19 84 ARG A CA 1
ATOM 646 C C . ARG A 1 84 ? -12.548 1.554 1.206 1.00 96.19 84 ARG A C 1
ATOM 648 O O . ARG A 1 84 ? -13.111 1.578 2.288 1.00 96.19 84 ARG A O 1
ATOM 655 N N . LEU A 1 85 ? -12.866 2.387 0.221 1.00 95.06 85 LEU A N 1
ATOM 656 C CA . LEU A 1 85 ? -13.764 3.536 0.398 1.00 95.06 85 LEU A CA 1
ATOM 657 C C . LEU A 1 85 ? -15.246 3.152 0.491 1.00 95.06 85 LEU A C 1
ATOM 659 O O . LEU A 1 85 ? -16.042 3.929 0.997 1.00 95.06 85 LEU A O 1
ATOM 663 N N . LEU A 1 86 ? -15.624 1.966 0.003 1.00 93.88 86 LEU A N 1
ATOM 664 C CA . LEU A 1 86 ? -17.018 1.510 0.020 1.00 93.88 86 LEU A CA 1
ATOM 665 C C . LEU A 1 86 ? -17.518 1.162 1.429 1.00 93.88 86 LEU A C 1
ATOM 667 O O . LEU A 1 86 ? -18.684 1.383 1.732 1.00 93.88 86 LEU A O 1
ATOM 671 N N . ASP A 1 87 ? -16.665 0.551 2.249 1.00 93.12 87 ASP A N 1
ATOM 672 C CA . ASP A 1 87 ? -17.036 0.003 3.559 1.00 93.12 87 ASP A CA 1
ATOM 673 C C . ASP A 1 87 ? -16.027 0.341 4.662 1.00 93.12 87 ASP A C 1
ATOM 675 O O . ASP A 1 87 ? -16.028 -0.293 5.714 1.00 93.12 87 ASP A O 1
ATOM 679 N N . GLU A 1 88 ? -15.141 1.297 4.383 1.00 92.69 88 GLU A N 1
ATOM 680 C CA . GLU A 1 88 ? -14.136 1.860 5.292 1.00 92.69 88 GLU A CA 1
ATOM 681 C C . GLU A 1 88 ? -13.191 0.839 5.939 1.00 92.69 88 GLU A C 1
ATOM 683 O O . GLU A 1 88 ? -12.455 1.160 6.870 1.00 92.69 88 GLU A O 1
ATOM 688 N N . ARG A 1 89 ? -13.140 -0.396 5.423 1.00 92.88 89 ARG A N 1
ATOM 689 C CA . ARG A 1 89 ? -12.197 -1.399 5.917 1.00 92.88 89 ARG A CA 1
ATOM 690 C C . ARG A 1 89 ? -10.778 -0.964 5.619 1.00 92.88 89 ARG A C 1
ATOM 692 O O . ARG A 1 89 ? -10.453 -0.628 4.479 1.00 92.88 89 ARG A O 1
ATOM 699 N N . GLU A 1 90 ? -9.930 -1.071 6.629 1.00 94.00 90 GLU A N 1
ATOM 700 C CA . GLU A 1 90 ? -8.544 -0.639 6.567 1.00 94.00 90 GLU A CA 1
ATOM 701 C C . GLU A 1 90 ? -7.600 -1.717 7.099 1.00 94.00 90 GLU A C 1
ATOM 703 O O . GLU A 1 90 ? -7.847 -2.343 8.137 1.00 94.00 90 GLU A O 1
ATOM 708 N N . ILE A 1 91 ? -6.509 -1.919 6.363 1.00 93.00 91 ILE A N 1
ATOM 709 C CA . ILE A 1 91 ? -5.351 -2.697 6.796 1.00 93.00 91 ILE A CA 1
ATOM 710 C C . ILE A 1 91 ? -4.115 -1.812 6.748 1.00 93.00 91 ILE A C 1
ATOM 712 O O . ILE A 1 91 ? -3.962 -1.014 5.828 1.00 93.00 91 ILE A O 1
ATOM 716 N N . THR A 1 92 ? -3.203 -2.011 7.687 1.00 92.88 92 THR A N 1
ATOM 717 C CA . THR A 1 92 ? -1.847 -1.472 7.607 1.00 92.88 92 THR A CA 1
ATOM 718 C C . THR A 1 92 ? -0.910 -2.606 7.222 1.00 92.88 92 THR A C 1
ATOM 720 O O . THR A 1 92 ? -0.895 -3.655 7.868 1.00 92.88 92 THR A O 1
ATOM 723 N N . ALA A 1 93 ? -0.150 -2.414 6.151 1.00 92.00 93 ALA A N 1
ATOM 724 C CA . ALA A 1 93 ? 0.796 -3.381 5.626 1.00 92.00 93 ALA A CA 1
ATOM 725 C C . ALA A 1 93 ? 2.220 -2.854 5.743 1.00 92.00 93 ALA A C 1
ATOM 727 O O . ALA A 1 93 ? 2.472 -1.683 5.462 1.00 92.00 93 ALA A O 1
ATOM 728 N N . VAL A 1 94 ? 3.159 -3.734 6.080 1.00 92.50 94 VAL A N 1
ATOM 729 C CA . VAL A 1 94 ? 4.563 -3.492 5.750 1.00 92.50 94 VAL A CA 1
ATOM 730 C C . VAL A 1 94 ? 4.881 -4.241 4.471 1.00 92.50 94 VAL A C 1
ATOM 732 O O . VAL A 1 94 ? 4.656 -5.452 4.386 1.00 92.50 94 VAL A O 1
ATOM 735 N N . ALA A 1 95 ? 5.348 -3.505 3.469 1.00 93.88 95 ALA A N 1
ATOM 736 C CA . ALA A 1 95 ? 5.475 -4.013 2.119 1.00 93.88 95 ALA A CA 1
ATOM 737 C C . ALA A 1 95 ? 6.726 -3.501 1.403 1.00 93.88 95 ALA A C 1
ATOM 739 O O . ALA A 1 95 ? 7.286 -2.454 1.737 1.00 93.88 95 ALA A O 1
ATOM 740 N N . THR A 1 96 ? 7.123 -4.247 0.379 1.00 95.12 96 THR A N 1
ATOM 741 C CA . THR A 1 96 ? 8.160 -3.879 -0.591 1.00 95.12 96 THR A CA 1
ATOM 742 C C . THR A 1 96 ? 7.557 -3.845 -1.987 1.00 95.12 96 THR A C 1
ATOM 744 O O . THR A 1 96 ? 6.662 -4.637 -2.302 1.00 95.12 96 THR A O 1
ATOM 747 N N . LEU A 1 97 ? 8.019 -2.923 -2.832 1.00 96.31 97 LEU A N 1
ATOM 748 C CA . LEU A 1 97 ? 7.591 -2.882 -4.224 1.00 96.31 97 LEU A CA 1
ATOM 749 C C . LEU A 1 97 ? 8.145 -4.115 -4.942 1.00 96.31 97 LEU A C 1
ATOM 751 O O . LEU A 1 97 ? 9.345 -4.375 -4.913 1.00 96.31 97 LEU A O 1
ATOM 755 N N . ALA A 1 98 ? 7.259 -4.901 -5.543 1.00 96.50 98 ALA A N 1
ATOM 756 C CA . ALA A 1 98 ? 7.607 -6.184 -6.139 1.00 96.50 98 ALA A CA 1
ATOM 757 C C . ALA A 1 98 ? 7.692 -6.112 -7.667 1.00 96.50 98 ALA A C 1
ATOM 759 O O . ALA A 1 98 ? 8.515 -6.801 -8.269 1.00 96.50 98 ALA A O 1
ATOM 760 N N . SER A 1 99 ? 6.851 -5.284 -8.284 1.00 96.50 99 SER A N 1
ATOM 761 C CA . SER A 1 99 ? 6.918 -4.952 -9.705 1.00 96.50 99 SER A CA 1
ATOM 762 C C . SER A 1 99 ? 6.261 -3.605 -9.972 1.00 96.50 99 SER A C 1
ATOM 764 O O . SER A 1 99 ? 5.259 -3.253 -9.349 1.00 96.50 99 SER A O 1
ATOM 766 N N . PHE A 1 100 ? 6.828 -2.866 -10.921 1.00 95.75 100 PHE A N 1
ATOM 767 C CA . PHE A 1 100 ? 6.286 -1.626 -11.463 1.00 95.75 100 PHE A CA 1
ATOM 768 C C . PHE A 1 100 ? 6.914 -1.362 -12.836 1.00 95.75 100 PHE A C 1
ATOM 770 O O . PHE A 1 100 ? 8.083 -1.684 -13.048 1.00 95.75 100 PHE A O 1
ATOM 777 N N . GLY A 1 101 ? 6.146 -0.803 -13.773 1.00 92.25 101 GLY A N 1
ATOM 778 C CA . GLY A 1 101 ? 6.639 -0.442 -15.101 1.00 92.25 101 GLY A CA 1
ATOM 779 C C . GLY A 1 101 ? 5.593 -0.575 -16.206 1.00 92.25 101 GLY A C 1
ATOM 780 O O . GLY A 1 101 ? 4.453 -0.987 -15.987 1.00 92.25 101 GLY A O 1
ATOM 781 N N . SER A 1 102 ? 5.993 -0.229 -17.428 1.00 90.06 102 SER A N 1
ATOM 782 C CA . SER A 1 102 ? 5.118 -0.320 -18.599 1.00 90.06 102 SER A CA 1
ATOM 783 C C . SER A 1 102 ? 4.737 -1.771 -18.909 1.00 90.06 102 SER A C 1
ATOM 785 O O . SER A 1 102 ? 5.601 -2.636 -19.040 1.00 90.06 102 SER A O 1
ATOM 787 N N . GLY A 1 103 ? 3.434 -2.035 -19.039 1.00 90.88 103 GLY A N 1
ATOM 788 C CA . GLY A 1 103 ? 2.902 -3.353 -19.402 1.00 90.88 103 GLY A CA 1
ATOM 789 C C . GLY A 1 103 ? 2.945 -4.410 -18.293 1.00 90.88 103 GLY A C 1
ATOM 790 O O . GLY A 1 103 ? 2.539 -5.544 -18.540 1.00 90.88 103 GLY A O 1
ATOM 791 N N . VAL A 1 104 ? 3.390 -4.056 -17.084 1.00 93.75 104 VAL A N 1
ATOM 792 C CA . VAL A 1 104 ? 3.401 -4.947 -15.916 1.00 93.75 104 VAL A CA 1
ATOM 793 C C . VAL A 1 104 ? 2.430 -4.452 -14.851 1.00 93.75 104 VAL A C 1
ATOM 795 O O . VAL A 1 104 ? 2.162 -3.256 -14.738 1.00 93.75 104 VAL A O 1
ATOM 798 N N . GLU A 1 105 ? 1.868 -5.373 -14.071 1.00 95.69 105 GLU A N 1
ATOM 799 C CA . GLU A 1 105 ? 1.035 -4.987 -12.936 1.00 95.69 105 GLU A CA 1
ATOM 800 C C . GLU A 1 105 ? 1.896 -4.383 -11.821 1.00 95.69 105 GLU A C 1
ATOM 802 O O . GLU A 1 105 ? 2.996 -4.868 -11.535 1.00 95.69 105 GLU A O 1
ATOM 807 N N . THR A 1 106 ? 1.382 -3.338 -11.170 1.00 97.50 106 THR A N 1
ATOM 808 C CA . THR A 1 106 ? 1.998 -2.814 -9.952 1.00 97.50 106 THR A CA 1
ATOM 809 C C . THR A 1 106 ? 1.690 -3.760 -8.798 1.00 97.50 106 THR A C 1
ATOM 811 O O . THR A 1 106 ? 0.539 -3.858 -8.364 1.00 97.50 106 THR A O 1
ATOM 814 N N . GLU A 1 107 ? 2.708 -4.444 -8.285 1.00 98.06 107 GLU A N 1
ATOM 815 C CA . GLU A 1 107 ? 2.575 -5.389 -7.177 1.00 98.06 107 GLU A CA 1
ATOM 816 C C . GLU A 1 107 ? 3.393 -4.949 -5.970 1.00 98.06 107 GLU A C 1
ATOM 818 O O . GLU A 1 107 ? 4.532 -4.499 -6.100 1.00 98.06 107 GLU A O 1
ATOM 823 N N . ILE A 1 108 ? 2.837 -5.166 -4.780 1.00 97.00 108 ILE A N 1
ATOM 824 C CA . ILE A 1 108 ? 3.552 -5.030 -3.511 1.00 97.00 108 ILE A CA 1
ATOM 825 C C . ILE A 1 108 ? 3.633 -6.392 -2.822 1.00 97.00 108 ILE A C 1
ATOM 827 O O . ILE A 1 108 ? 2.634 -7.108 -2.732 1.00 97.00 108 ILE A O 1
ATOM 831 N N . SER A 1 109 ? 4.820 -6.761 -2.345 1.00 97.06 109 SER A N 1
ATOM 832 C CA . SER A 1 109 ? 5.026 -7.961 -1.530 1.00 97.06 109 SER A CA 1
ATOM 833 C C . SER A 1 109 ? 4.722 -7.640 -0.076 1.00 97.06 109 SER A C 1
ATOM 835 O O . SER A 1 109 ? 5.182 -6.622 0.436 1.00 97.06 109 SER A O 1
ATOM 837 N N . ILE A 1 110 ? 3.949 -8.499 0.585 1.00 94.75 110 ILE A N 1
ATOM 838 C CA . ILE A 1 110 ? 3.468 -8.263 1.949 1.00 94.75 110 ILE A CA 1
ATOM 839 C C . ILE A 1 110 ? 4.333 -9.021 2.949 1.00 94.75 110 ILE A C 1
ATOM 841 O O . ILE A 1 110 ? 4.436 -10.244 2.894 1.00 94.75 110 ILE A O 1
ATOM 845 N N . GLU A 1 111 ? 4.909 -8.293 3.899 1.00 92.25 111 GLU A N 1
ATOM 846 C CA . GLU A 1 111 ? 5.701 -8.869 4.988 1.00 92.25 111 GLU A CA 1
ATOM 847 C C . GLU A 1 111 ? 4.893 -9.003 6.281 1.00 92.25 111 GLU A C 1
ATOM 849 O O . GLU A 1 111 ? 5.036 -9.977 7.021 1.00 92.25 111 GLU A O 1
ATOM 854 N N . SER A 1 112 ? 4.035 -8.023 6.571 1.00 88.88 112 SER A N 1
ATOM 855 C CA . SER A 1 112 ? 3.139 -8.049 7.726 1.00 88.88 112 SER A CA 1
ATOM 856 C C . SER A 1 112 ? 1.851 -7.274 7.457 1.00 88.88 112 SER A C 1
ATOM 858 O O . SER A 1 112 ? 1.809 -6.402 6.590 1.00 88.88 112 SER A O 1
ATOM 860 N N . LEU A 1 113 ? 0.796 -7.617 8.205 1.00 90.94 113 LEU A N 1
ATOM 861 C CA . LEU A 1 113 ? -0.519 -6.979 8.154 1.00 90.94 113 LEU A CA 1
ATOM 862 C C . LEU A 1 113 ? -1.072 -6.775 9.564 1.00 90.94 113 LEU A C 1
ATOM 864 O O . LEU A 1 113 ? -0.931 -7.657 10.414 1.00 90.94 113 LEU A O 1
ATOM 868 N N . THR A 1 114 ? -1.763 -5.660 9.772 1.00 86.38 114 THR A N 1
ATOM 869 C CA . THR A 1 114 ? -2.604 -5.387 10.944 1.00 86.38 114 THR A CA 1
ATOM 870 C C . THR A 1 114 ? -3.901 -4.711 10.523 1.00 86.38 114 THR A C 1
ATOM 872 O O . THR A 1 114 ? -3.988 -4.124 9.445 1.00 86.38 114 THR A O 1
ATOM 875 N N . THR A 1 115 ? -4.928 -4.803 11.362 1.00 83.19 115 THR A N 1
ATOM 876 C CA . THR A 1 115 ? -6.200 -4.098 11.164 1.00 83.19 115 THR A CA 1
ATOM 877 C C . THR A 1 115 ? -6.215 -2.743 11.850 1.00 83.19 115 THR A C 1
ATOM 879 O O . THR A 1 115 ? -5.670 -2.609 12.944 1.00 83.19 115 THR A O 1
ATOM 882 N N . GLY A 1 116 ? -6.935 -1.792 11.253 1.00 67.56 116 GLY A N 1
ATOM 883 C CA . GLY A 1 116 ? -7.197 -0.477 11.837 1.00 67.56 116 GLY A CA 1
ATOM 884 C C . GLY A 1 116 ? -6.189 0.602 11.424 1.00 67.56 116 GLY A C 1
ATOM 885 O O . GLY A 1 116 ? -5.162 0.282 10.810 1.00 67.56 116 GLY A O 1
ATOM 886 N N . PRO A 1 117 ? -6.500 1.873 11.739 1.00 57.19 117 PRO A N 1
ATOM 887 C CA . PRO A 1 117 ? -5.614 2.995 11.474 1.00 57.19 117 PRO A CA 1
ATOM 888 C C . PRO A 1 117 ? -4.330 2.803 12.278 1.00 57.19 117 PRO A C 1
ATOM 890 O O . PRO A 1 117 ? -4.346 2.679 13.504 1.00 57.19 117 PRO A O 1
ATOM 893 N N . GLY A 1 118 ? -3.204 2.710 11.576 1.00 53.31 118 GLY A N 1
ATOM 894 C CA . GLY A 1 118 ? -1.898 2.679 12.212 1.00 53.31 118 GLY A CA 1
ATOM 895 C C . GLY A 1 118 ? -1.594 4.046 12.815 1.00 53.31 118 GLY A C 1
ATOM 896 O O . GLY A 1 118 ? -0.991 4.875 12.141 1.00 53.31 118 GLY A O 1
ATOM 897 N N . ASP A 1 119 ? -1.974 4.275 14.075 1.00 47.28 119 ASP A N 1
ATOM 898 C CA . ASP A 1 119 ? -1.611 5.458 14.877 1.00 47.28 119 ASP A CA 1
ATOM 899 C C . ASP A 1 119 ? -0.101 5.471 15.212 1.00 47.28 119 ASP A C 1
ATOM 901 O O . ASP A 1 119 ? 0.326 5.490 16.365 1.00 47.28 119 ASP A O 1
ATOM 905 N N . GLY A 1 120 ? 0.754 5.389 14.191 1.00 45.16 120 GLY A N 1
ATOM 906 C CA . GLY A 1 120 ? 2.210 5.445 14.318 1.00 45.16 120 GLY A CA 1
ATOM 907 C 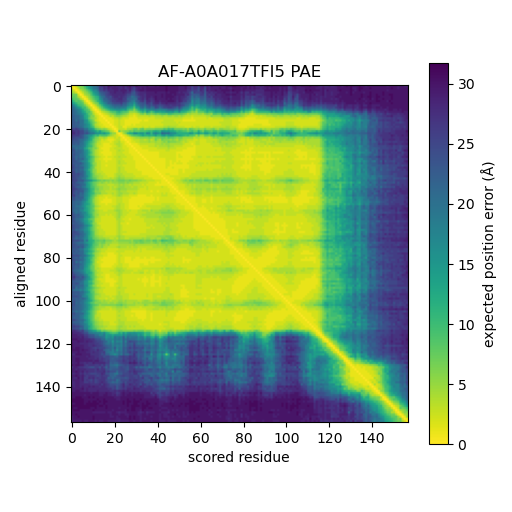C . GLY A 1 120 ? 2.858 4.222 14.972 1.00 45.16 120 GLY A C 1
ATOM 908 O O . GLY A 1 120 ? 4.077 4.193 15.131 1.00 45.16 120 GLY A O 1
ATOM 909 N N . VAL A 1 121 ? 2.086 3.196 15.329 1.00 46.38 121 VAL A N 1
ATOM 910 C CA . VAL A 1 121 ? 2.602 1.963 15.923 1.00 46.38 121 VAL A CA 1
ATOM 911 C C . VAL A 1 121 ? 2.893 0.946 14.813 1.00 46.38 121 VAL A C 1
ATOM 913 O O . VAL A 1 121 ? 1.958 0.474 14.162 1.00 46.38 121 VAL A O 1
ATOM 916 N N . PRO A 1 122 ? 4.167 0.581 14.562 1.00 48.84 122 PRO A N 1
ATOM 917 C CA . PRO A 1 122 ? 4.505 -0.336 13.486 1.00 48.84 122 PRO A CA 1
ATOM 918 C C . PRO A 1 122 ? 3.838 -1.694 13.693 1.00 48.84 122 PRO A C 1
ATOM 920 O O . PRO A 1 122 ? 3.951 -2.299 14.762 1.00 48.84 122 PRO A O 1
ATOM 923 N N . ALA A 1 123 ? 3.210 -2.180 12.624 1.00 52.91 123 ALA A N 1
ATOM 924 C CA . ALA A 1 123 ? 2.660 -3.515 12.424 1.00 52.91 123 ALA A CA 1
ATOM 925 C C . ALA A 1 123 ? 3.735 -4.618 12.556 1.00 52.91 123 ALA A C 1
ATOM 927 O O . ALA A 1 123 ? 4.090 -5.309 11.600 1.00 52.91 123 ALA A O 1
ATOM 928 N N . LEU A 1 124 ? 4.281 -4.793 13.756 1.00 49.34 124 LEU A N 1
ATOM 929 C CA . LEU A 1 124 ? 5.229 -5.840 14.132 1.00 49.34 124 LEU A CA 1
ATOM 930 C C . LEU A 1 124 ? 4.497 -6.971 14.860 1.00 49.34 124 LEU A C 1
ATOM 932 O O . LEU A 1 124 ? 4.987 -7.480 15.856 1.00 49.34 124 LEU A O 1
ATOM 936 N N . LEU A 1 125 ? 3.308 -7.369 14.395 1.00 49.81 125 LEU A N 1
ATOM 937 C CA . LEU A 1 125 ? 2.554 -8.473 15.010 1.00 49.81 125 LEU A CA 1
ATOM 938 C C . LEU A 1 125 ? 2.959 -9.866 14.494 1.00 49.81 125 LEU A C 1
ATOM 940 O O . LEU A 1 125 ? 2.458 -10.864 15.000 1.00 49.81 125 LEU A O 1
ATOM 944 N N . ARG A 1 126 ? 3.864 -9.964 13.506 1.00 50.59 126 ARG A N 1
ATOM 945 C CA . ARG A 1 126 ? 4.283 -11.258 12.918 1.00 50.59 126 ARG A CA 1
ATOM 946 C C . ARG A 1 126 ? 5.790 -11.457 12.733 1.00 50.59 126 ARG A C 1
ATOM 948 O O . ARG A 1 126 ? 6.206 -12.490 12.223 1.00 50.59 126 ARG A O 1
ATOM 955 N N . SER A 1 127 ? 6.610 -10.512 13.178 1.00 43.16 127 SER A N 1
ATOM 956 C CA . SER A 1 127 ? 8.014 -10.799 13.478 1.00 43.16 127 SER A CA 1
ATOM 957 C C . SER A 1 127 ? 8.054 -11.155 14.956 1.00 43.16 127 SER A C 1
ATOM 959 O O . SER A 1 127 ? 7.456 -10.426 15.742 1.00 43.16 127 SER A O 1
ATOM 961 N N . GLY A 1 128 ? 8.739 -12.225 15.367 1.00 48.25 128 GLY A N 1
ATOM 962 C CA . GLY A 1 128 ? 8.936 -12.588 16.784 1.00 48.25 128 GLY A CA 1
ATOM 963 C C . GLY A 1 128 ? 9.709 -11.546 17.615 1.00 48.25 128 GLY A C 1
ATOM 964 O O . GLY A 1 128 ? 10.285 -11.876 18.644 1.00 48.25 128 GLY A O 1
ATOM 965 N N . VAL A 1 129 ? 9.750 -10.297 17.151 1.00 49.31 129 VAL A N 1
ATOM 966 C CA . VAL A 1 129 ? 10.354 -9.127 17.766 1.00 49.31 129 VAL A CA 1
ATOM 967 C C . VAL A 1 129 ? 9.314 -8.008 17.722 1.00 49.31 129 VAL A C 1
ATOM 969 O O . VAL A 1 129 ? 9.215 -7.255 16.752 1.00 49.31 129 VAL A O 1
ATOM 972 N N . HIS A 1 130 ? 8.516 -7.907 18.782 1.00 50.88 130 HIS A N 1
ATOM 973 C CA . HIS A 1 130 ? 7.708 -6.719 19.023 1.00 50.88 130 HIS A CA 1
ATOM 974 C C . HIS A 1 130 ? 8.611 -5.610 19.595 1.00 50.88 130 HIS A C 1
ATOM 976 O O . HIS A 1 130 ? 9.489 -5.901 20.416 1.00 50.88 130 HIS A O 1
ATOM 982 N N . PRO A 1 131 ? 8.409 -4.334 19.223 1.00 59.00 131 PRO A N 1
ATOM 983 C CA . PRO A 1 131 ? 9.011 -3.218 19.934 1.00 59.00 131 PRO A CA 1
ATOM 984 C C . PRO A 1 131 ? 8.645 -3.310 21.410 1.00 59.00 131 PRO A C 1
ATOM 986 O O . PRO A 1 131 ? 7.481 -3.522 21.750 1.00 59.00 131 PRO A O 1
ATOM 989 N N . ARG A 1 132 ? 9.622 -3.110 22.294 1.00 55.16 132 ARG A N 1
ATOM 990 C CA . ARG A 1 132 ? 9.408 -3.199 23.741 1.00 55.16 132 ARG A CA 1
ATOM 991 C C . ARG A 1 132 ? 8.229 -2.341 24.218 1.00 55.16 132 ARG A C 1
ATOM 993 O O . ARG A 1 132 ? 7.434 -2.811 25.014 1.00 55.16 132 ARG A O 1
ATOM 1000 N N . ALA A 1 133 ? 8.059 -1.144 23.656 1.00 59.84 133 ALA A N 1
ATOM 1001 C CA . ALA A 1 133 ? 6.951 -0.249 23.994 1.00 59.84 133 ALA A CA 1
ATOM 1002 C C . ALA A 1 133 ? 5.559 -0.857 23.729 1.00 59.84 133 ALA A C 1
ATOM 1004 O O . ALA A 1 133 ? 4.629 -0.618 24.491 1.00 59.84 133 ALA A O 1
ATOM 1005 N N . LEU A 1 134 ? 5.418 -1.673 22.679 1.00 56.72 134 LEU A N 1
ATOM 1006 C CA . LEU A 1 134 ? 4.176 -2.380 22.368 1.00 56.72 134 LEU A CA 1
ATOM 10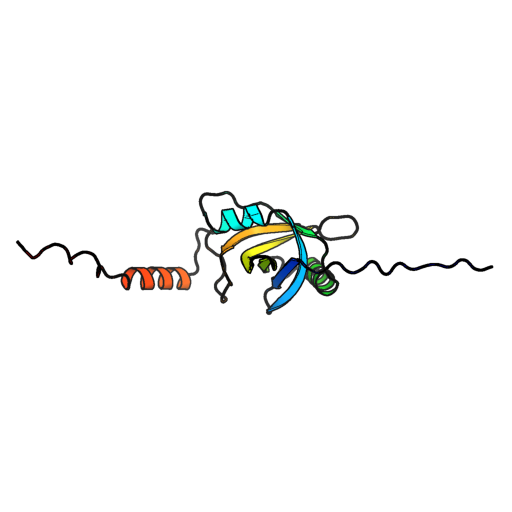07 C C . LEU A 1 134 ? 3.904 -3.522 23.355 1.00 56.72 134 LEU A C 1
ATOM 1009 O O . LEU A 1 134 ? 2.765 -3.716 23.773 1.00 56.72 134 LEU A O 1
ATOM 1013 N N . ILE A 1 135 ? 4.954 -4.255 23.743 1.00 58.72 135 ILE A N 1
ATOM 1014 C CA . ILE A 1 135 ? 4.873 -5.303 24.771 1.00 58.72 135 ILE A CA 1
ATOM 1015 C C . ILE A 1 135 ? 4.484 -4.681 26.116 1.00 58.72 135 ILE A C 1
ATOM 1017 O O . ILE A 1 135 ? 3.574 -5.171 26.777 1.00 58.72 135 ILE A O 1
ATOM 1021 N N . ASP A 1 136 ? 5.135 -3.580 26.489 1.00 62.25 136 ASP A N 1
ATOM 1022 C CA . ASP A 1 136 ? 4.901 -2.877 27.750 1.00 62.25 136 ASP A CA 1
ATOM 1023 C C . ASP A 1 136 ? 3.479 -2.286 27.801 1.00 62.25 136 ASP A C 1
ATOM 1025 O O . ASP A 1 136 ? 2.814 -2.386 28.831 1.00 62.25 136 ASP A O 1
ATOM 1029 N N . ALA A 1 137 ? 2.963 -1.750 26.688 1.00 62.19 137 ALA A N 1
ATOM 1030 C CA . ALA A 1 137 ? 1.582 -1.273 26.598 1.00 62.19 137 ALA A CA 1
ATOM 1031 C C . ALA A 1 137 ? 0.555 -2.416 26.719 1.00 62.19 137 ALA A C 1
ATOM 1033 O O . ALA A 1 137 ? -0.426 -2.286 27.452 1.00 62.19 137 ALA A O 1
ATOM 1034 N N . ALA A 1 138 ? 0.792 -3.552 26.053 1.00 55.56 138 ALA A N 1
ATOM 1035 C CA . ALA A 1 138 ? -0.082 -4.723 26.136 1.00 55.56 138 ALA A CA 1
ATOM 1036 C C . ALA A 1 138 ? -0.074 -5.364 27.538 1.00 55.56 138 ALA A C 1
ATOM 1038 O O . ALA A 1 138 ? -1.132 -5.707 28.065 1.00 55.56 138 ALA A O 1
ATOM 1039 N N . LEU A 1 139 ? 1.098 -5.475 28.175 1.00 59.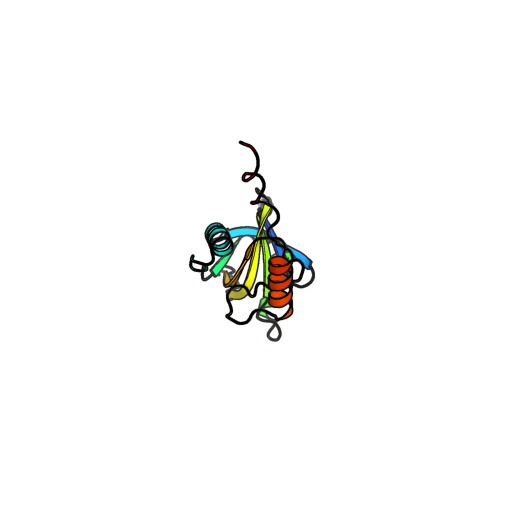00 139 LEU A N 1
ATOM 1040 C CA . LEU A 1 139 ? 1.232 -5.920 29.568 1.00 59.00 139 LEU A CA 1
ATOM 1041 C C . LEU A 1 139 ? 0.572 -4.937 30.539 1.00 59.00 139 LEU A C 1
ATOM 1043 O O . LEU A 1 139 ? -0.113 -5.360 31.466 1.00 59.00 139 LEU A O 1
ATOM 1047 N N . GLY A 1 140 ? 0.733 -3.632 30.310 1.00 61.16 140 GLY A N 1
ATOM 1048 C CA . GLY A 1 140 ? 0.083 -2.589 31.097 1.00 61.16 140 GLY A CA 1
ATOM 1049 C C . GLY A 1 140 ? -1.441 -2.688 31.038 1.00 61.16 140 GLY A C 1
ATOM 1050 O O . GLY A 1 140 ? -2.088 -2.635 32.081 1.00 61.16 140 GLY A O 1
ATOM 1051 N N . ALA A 1 141 ? -2.014 -2.908 29.852 1.00 56.84 141 ALA A N 1
ATOM 1052 C CA . ALA A 1 141 ? -3.452 -3.106 29.678 1.00 56.84 141 ALA A CA 1
ATOM 1053 C C . ALA A 1 141 ? -3.956 -4.402 30.342 1.00 56.84 141 ALA A C 1
ATOM 1055 O O . ALA A 1 141 ? -4.994 -4.385 30.998 1.00 56.84 141 ALA A O 1
ATOM 1056 N N . ALA A 1 142 ? -3.203 -5.504 30.246 1.00 52.25 142 ALA A N 1
ATOM 1057 C CA . ALA A 1 142 ? -3.548 -6.773 30.895 1.00 52.25 142 ALA A CA 1
ATOM 1058 C C . ALA A 1 142 ? -3.496 -6.701 32.434 1.00 52.25 142 ALA A C 1
ATOM 1060 O O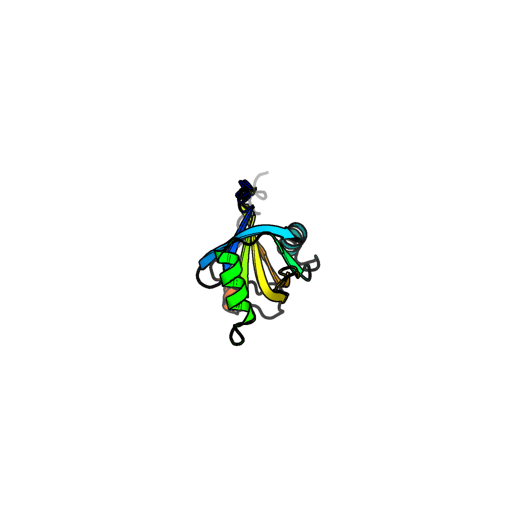 . ALA A 1 142 ? -4.248 -7.397 33.105 1.00 52.25 142 ALA A O 1
ATOM 1061 N N . LEU A 1 143 ? -2.636 -5.845 32.994 1.00 52.84 143 LEU A N 1
ATOM 1062 C CA . LEU A 1 143 ? -2.549 -5.603 34.438 1.00 52.84 143 LEU A CA 1
ATOM 1063 C C . LEU A 1 143 ? -3.631 -4.639 34.957 1.00 52.84 143 LEU A C 1
ATOM 1065 O O . LEU A 1 143 ? -3.967 -4.700 36.136 1.00 52.84 143 LEU A O 1
ATOM 1069 N N . HIS A 1 144 ? -4.182 -3.772 34.100 1.00 49.09 144 HIS A N 1
ATOM 1070 C CA . HIS A 1 144 ? -5.332 -2.914 34.432 1.00 49.09 144 HIS A CA 1
ATOM 1071 C C . HIS A 1 144 ? -6.684 -3.589 34.163 1.00 49.09 144 HIS A C 1
ATOM 1073 O O . HIS A 1 144 ? -7.703 -3.118 34.661 1.00 49.09 144 HIS A O 1
ATOM 1079 N N . ALA A 1 145 ? -6.705 -4.714 33.442 1.00 47.75 145 ALA A N 1
ATOM 1080 C CA . ALA A 1 145 ? -7.822 -5.654 33.432 1.00 47.75 145 ALA A CA 1
ATOM 1081 C C . ALA A 1 145 ? -7.803 -6.487 34.729 1.00 47.75 145 ALA A C 1
ATOM 1083 O O . ALA A 1 145 ? -7.562 -7.694 34.725 1.00 47.75 145 ALA A O 1
ATOM 1084 N N . GLY A 1 146 ? -7.984 -5.811 35.864 1.00 41.16 146 GLY A N 1
ATOM 1085 C CA . GLY A 1 146 ? -8.225 -6.470 37.142 1.00 41.16 146 GLY A CA 1
ATOM 1086 C C . GLY A 1 146 ? -9.550 -7.249 37.112 1.00 41.16 146 GLY A C 1
ATOM 1087 O O . GLY A 1 146 ? -10.449 -6.900 36.345 1.00 41.16 146 GLY A O 1
ATOM 1088 N N . PRO A 1 147 ? -9.691 -8.309 37.926 1.00 47.09 147 PRO A N 1
ATOM 1089 C CA . PRO A 1 147 ? -10.909 -9.103 38.014 1.00 47.09 147 PRO A CA 1
ATOM 1090 C C . PRO A 1 147 ? -11.983 -8.322 38.782 1.00 47.09 147 PRO A C 1
ATOM 1092 O O . PRO A 1 147 ? -12.192 -8.538 39.971 1.00 47.09 147 PRO A O 1
ATOM 1095 N N . GLU A 1 148 ? -12.669 -7.410 38.107 1.00 48.62 148 GLU A N 1
ATOM 1096 C CA . GLU A 1 148 ? -13.883 -6.768 38.611 1.00 48.62 148 GLU A CA 1
ATOM 1097 C C . GLU A 1 148 ? -15.024 -7.000 37.620 1.00 48.62 148 GLU A C 1
ATOM 1099 O O . GLU A 1 148 ? -15.472 -6.066 36.973 1.00 48.62 148 GLU A O 1
ATOM 1104 N N . ASP A 1 149 ? -15.454 -8.260 37.459 1.00 50.28 149 ASP A N 1
ATOM 1105 C CA . ASP A 1 149 ? -16.822 -8.551 36.982 1.00 50.28 149 ASP A CA 1
ATOM 1106 C C . ASP A 1 149 ? -17.303 -10.007 37.193 1.00 50.28 149 ASP A C 1
ATOM 1108 O O . ASP A 1 149 ? -18.174 -10.488 36.473 1.00 50.28 149 ASP A O 1
ATOM 1112 N N . ASP A 1 150 ? -16.782 -10.747 38.186 1.00 45.59 150 ASP A N 1
ATOM 1113 C CA . ASP A 1 150 ? -17.266 -12.122 38.447 1.00 45.59 150 ASP A CA 1
ATOM 1114 C C . ASP A 1 150 ? -17.361 -12.488 39.940 1.00 45.59 150 ASP A C 1
ATOM 1116 O O . ASP A 1 150 ? -16.916 -13.541 40.393 1.00 45.59 150 ASP A O 1
ATOM 1120 N N . ALA A 1 151 ? -17.938 -11.588 40.742 1.00 46.84 151 ALA A N 1
ATOM 1121 C CA . ALA A 1 151 ? -18.305 -11.884 42.134 1.00 46.84 151 ALA A CA 1
ATOM 1122 C C . ALA A 1 151 ? -19.703 -11.369 42.524 1.00 46.84 151 ALA A C 1
ATOM 1124 O O . ALA A 1 151 ? -20.003 -11.200 43.703 1.00 46.84 151 ALA A O 1
ATOM 1125 N N . SER A 1 152 ? -20.590 -11.142 41.551 1.00 48.69 152 SER A N 1
ATOM 1126 C CA . SER A 1 152 ? -21.960 -10.667 41.808 1.00 48.69 152 SER A CA 1
ATOM 1127 C C . SER A 1 152 ? -22.981 -11.792 42.038 1.00 48.69 152 SER A C 1
ATOM 1129 O O . SER A 1 152 ? -24.153 -11.498 42.256 1.00 48.69 152 SER A O 1
ATOM 1131 N N . TRP A 1 153 ? -22.580 -13.071 41.999 1.00 51.09 153 TRP A N 1
ATOM 1132 C CA . TRP A 1 153 ? -23.506 -14.212 42.129 1.00 51.09 153 TRP A CA 1
ATOM 1133 C C . TRP A 1 153 ? -23.371 -15.030 43.427 1.00 51.09 153 TRP A C 1
ATOM 1135 O O . TRP A 1 153 ? -24.138 -15.965 43.639 1.00 51.09 153 TRP A O 1
ATOM 1145 N N . LEU A 1 154 ? -22.467 -14.664 44.342 1.00 53.38 154 LEU A N 1
ATOM 1146 C CA . LEU A 1 154 ? -22.317 -15.319 45.648 1.00 53.38 154 LEU A CA 1
ATOM 1147 C C . LEU A 1 154 ? -22.530 -14.315 46.781 1.00 53.38 154 LEU A C 1
ATOM 1149 O O . LEU A 1 154 ? -21.550 -13.933 47.390 1.00 53.38 154 LEU A O 1
ATOM 1153 N N . ILE A 1 155 ? -23.772 -13.872 47.024 1.00 54.44 155 ILE A N 1
ATOM 1154 C CA . ILE A 1 155 ? -24.453 -13.779 48.341 1.00 54.44 155 ILE A CA 1
ATOM 1155 C C . ILE A 1 155 ? -25.922 -13.401 48.061 1.00 54.44 155 ILE A C 1
ATOM 1157 O O . ILE A 1 155 ? -26.204 -12.238 47.796 1.00 54.44 155 ILE A O 1
ATOM 1161 N N . GLN A 1 156 ? -26.850 -14.362 48.162 1.00 46.12 156 GLN A N 1
ATOM 1162 C CA . GLN A 1 156 ? -28.181 -14.208 48.785 1.00 46.12 156 GLN A CA 1
ATOM 1163 C C . GLN A 1 156 ? -28.964 -15.530 48.684 1.00 46.12 156 GLN A C 1
ATOM 1165 O O . GLN A 1 156 ? -29.322 -15.954 47.586 1.00 46.12 156 GLN A O 1
ATOM 1170 N N . GLY A 1 157 ? -29.237 -16.157 49.834 1.00 41.53 157 GLY A N 1
ATOM 1171 C CA . GLY A 1 157 ? -30.091 -17.342 49.970 1.00 41.53 157 GLY A CA 1
ATOM 1172 C C . GLY A 1 157 ? -29.660 -18.252 51.102 1.00 41.53 157 GLY A C 1
ATOM 1173 O O . GLY A 1 157 ? -29.109 -19.323 50.781 1.00 41.53 157 GLY A O 1
#

pLDDT: mean 77.87, std 19.76, range [41.16, 98.06]

Solvent-accessible surface area (backbone atoms only — not comparable to full-atom values): 9385 Å² total; per-residue (Å²): 142,84,83,81,81,76,78,72,76,72,76,80,74,72,61,40,28,42,34,36,37,87,88,68,52,73,31,36,20,46,42,60,48,56,49,68,54,40,52,51,23,28,76,33,82,87,45,72,72,51,64,51,37,38,56,36,66,57,38,74,68,28,47,55,48,53,53,54,48,75,70,32,82,90,58,54,67,45,54,35,35,45,30,35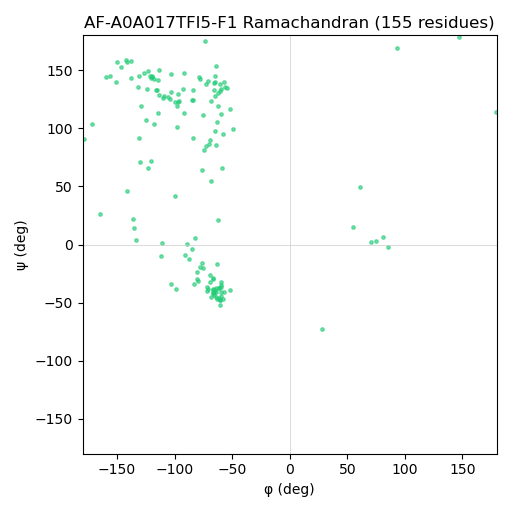,67,89,76,66,50,40,33,24,30,35,31,32,80,68,40,74,58,91,98,50,70,35,29,34,32,49,78,30,55,29,65,46,87,66,84,82,59,79,64,40,83,80,49,104,62,60,58,66,70,59,53,52,51,53,52,50,52,58,66,69,60,59,95,81,86,86,72,89,85,79,84,88,135

Sequence (157 aa):
MEDGSRSTSAAVEPSRFSLSVDTGQVIGCREVRGFHSAVSAANDPRLSLPPRLVLRGLDEHAHAWVEAWAEDCERVRRTISIRRLLDEREITAVATLASFGSGVETEISIESLTTGPGDGVPALLRSGVHPRALIDAALGAALHAGPEDDASWLIQG

Mean predicted aligned error: 13.27 Å

Nearest PDB structures (foldseek):
  4u9c-assembly1_A  TM=4.085E-01  e=5.104E+00  Neisseria meningitidis CU385
  7d7f-assembly1_A  TM=3.382E-01  e=6.404E+00  Mus musculus
  2zf3-assembly1_B  TM=2.251E-01  e=2.735E+00  Chromobacterium violaceum
  2pcs-assembly1_A  TM=1.813E-01  e=5.717E+00  Geobacillus kaustophilus HTA426

Secondary structure (DSSP, 8-state):
------------PPPSEEEEETTTEEEEEEEEETHHHHHHHHH-TTSPPPSEEEEEEE-HHHHHHHHHHHH-SS--EEEEEEEETTT--EEEEEEEEEE-STTS-EEEEEEEEEES---S----SSSS---HHHHHHHHHHHHHS-S-SS-SSSS--

Organism: NCBI:txid1192034

Radius of gyration: 21.72 Å; Cα contacts (8 Å, |Δi|>4): 250; chains: 1; bounding box: 48×35×95 Å